Protein AF-A0A645IRE9-F1 (afdb_monomer_lite)

Secondary struct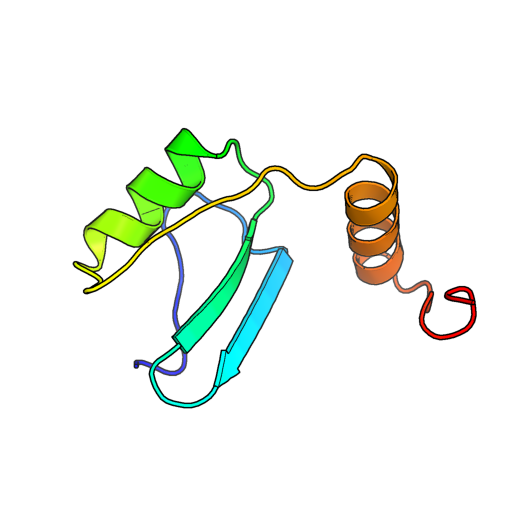ure (DSSP, 8-state):
--TT---TT--EEEEEEETTEEEEEESS-HHHHHHHHHTT--S-----PPPHHHHHHHHHHHTT---TTT--

pLDDT: mean 83.31, std 12.4, range [49.59, 93.94]

Structure (mmCIF, N/CA/C/O backbone):
data_AF-A0A645IRE9-F1
#
_entry.id   AF-A0A645IRE9-F1
#
loop_
_atom_site.group_PDB
_atom_site.id
_atom_site.type_symbol
_atom_site.label_atom_id
_atom_site.label_alt_id
_atom_site.label_comp_id
_atom_site.label_asym_id
_atom_site.label_entity_id
_atom_site.label_seq_id
_atom_site.pdbx_PDB_ins_code
_atom_site.Cartn_x
_atom_site.Cartn_y
_atom_site.Cartn_z
_atom_site.occupancy
_atom_site.B_iso_or_equiv
_atom_site.auth_seq_id
_atom_site.auth_comp_id
_atom_site.auth_asym_id
_atom_site.auth_atom_id
_atom_site.pdbx_PDB_model_num
ATOM 1 N N . MET A 1 1 ? -10.431 -10.909 1.867 1.00 54.88 1 MET A N 1
ATOM 2 C CA . MET A 1 1 ? -10.554 -9.552 1.286 1.00 54.88 1 MET A CA 1
ATOM 3 C C . MET A 1 1 ? -11.088 -9.692 -0.130 1.00 54.88 1 MET A C 1
ATOM 5 O O . MET A 1 1 ? -10.740 -10.693 -0.745 1.00 54.88 1 MET A O 1
ATOM 9 N N . PRO A 1 2 ? -11.953 -8.796 -0.637 1.00 52.22 2 PRO A N 1
ATOM 10 C CA . PRO A 1 2 ? -12.475 -8.934 -1.995 1.00 52.22 2 PRO A CA 1
ATOM 11 C C . PRO A 1 2 ? -11.318 -8.924 -3.003 1.00 52.22 2 PRO A C 1
ATOM 13 O O . PRO A 1 2 ? -10.424 -8.081 -2.920 1.00 52.22 2 PRO A O 1
ATOM 16 N N . GLU A 1 3 ? -11.335 -9.864 -3.949 1.00 56.50 3 GLU A N 1
ATOM 17 C CA . GLU A 1 3 ? -10.283 -10.031 -4.966 1.00 56.50 3 GLU A CA 1
ATOM 18 C C . GLU A 1 3 ? -10.093 -8.746 -5.802 1.00 56.50 3 GLU A C 1
ATOM 20 O O . GLU A 1 3 ? -8.978 -8.397 -6.190 1.00 56.50 3 GLU A O 1
ATOM 25 N N . ASN A 1 4 ? -11.149 -7.934 -5.929 1.00 62.19 4 ASN A N 1
ATOM 26 C CA . ASN A 1 4 ? -11.160 -6.650 -6.631 1.00 62.19 4 ASN A CA 1
ATOM 27 C C . ASN A 1 4 ? -11.104 -5.435 -5.686 1.00 62.19 4 ASN A C 1
ATOM 29 O O . ASN A 1 4 ? -11.990 -4.586 -5.694 1.00 62.19 4 ASN A O 1
ATOM 33 N N . LEU A 1 5 ? -10.058 -5.337 -4.859 1.00 70.31 5 LEU A N 1
ATOM 34 C CA . LEU A 1 5 ? -9.706 -4.078 -4.189 1.00 70.31 5 LEU A CA 1
ATOM 35 C C . LEU A 1 5 ? -9.424 -2.988 -5.238 1.00 70.31 5 LEU A C 1
ATOM 37 O O . LEU A 1 5 ? -8.438 -3.104 -5.968 1.00 70.31 5 LEU A O 1
ATOM 41 N N . VAL A 1 6 ? -10.286 -1.975 -5.297 1.00 75.38 6 VAL A N 1
ATOM 42 C CA . VAL A 1 6 ? -10.152 -0.772 -6.128 1.00 75.38 6 VAL A CA 1
ATOM 43 C C . VAL A 1 6 ? -10.232 0.430 -5.192 1.00 75.38 6 VAL A C 1
ATOM 45 O O . VAL A 1 6 ? -11.158 0.515 -4.385 1.00 75.38 6 VAL A O 1
ATOM 48 N N . LEU A 1 7 ? -9.255 1.333 -5.276 1.00 84.00 7 LEU A N 1
ATOM 49 C CA . LEU A 1 7 ? -9.258 2.582 -4.519 1.00 84.00 7 LEU A CA 1
ATOM 50 C C . LEU A 1 7 ? -9.886 3.692 -5.365 1.00 84.00 7 LEU A C 1
ATOM 52 O O . LEU A 1 7 ? -9.542 3.875 -6.531 1.00 84.00 7 LEU A O 1
A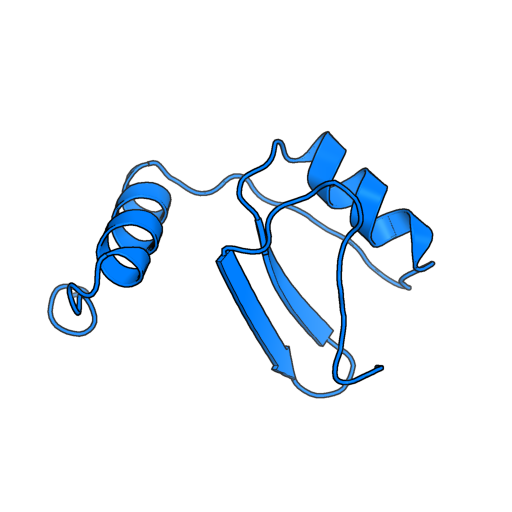TOM 56 N N . GLU A 1 8 ? -10.811 4.450 -4.781 1.00 80.88 8 GLU A N 1
ATOM 57 C CA . GLU A 1 8 ? -11.375 5.625 -5.445 1.00 80.88 8 GLU A CA 1
ATOM 58 C C . GLU A 1 8 ? -10.338 6.749 -5.518 1.00 80.88 8 GLU A C 1
ATOM 60 O O . GLU A 1 8 ? -9.809 7.163 -4.487 1.00 80.88 8 GLU A O 1
ATOM 65 N N . ASN A 1 9 ? -10.125 7.308 -6.712 1.00 84.06 9 ASN A N 1
ATOM 66 C CA . ASN A 1 9 ? -9.252 8.467 -6.957 1.00 84.06 9 ASN A CA 1
ATOM 67 C C . ASN A 1 9 ? -7.767 8.267 -6.600 1.00 84.06 9 ASN A C 1
ATOM 69 O O . ASN A 1 9 ? -7.027 9.243 -6.533 1.00 84.06 9 ASN A O 1
ATOM 73 N N . VAL A 1 10 ? -7.319 7.025 -6.401 1.00 90.50 10 VAL A N 1
ATOM 74 C CA . VAL A 1 10 ? -5.907 6.693 -6.180 1.00 90.50 10 VAL A CA 1
ATOM 75 C C . VAL A 1 10 ? -5.499 5.628 -7.199 1.00 90.50 10 VAL A C 1
ATOM 77 O O . VAL A 1 10 ? -5.977 4.494 -7.104 1.00 90.50 10 VAL A O 1
ATOM 80 N N . PRO A 1 11 ? -4.649 5.964 -8.188 1.00 89.81 11 PRO A N 1
ATOM 81 C CA . PRO A 1 11 ? -4.157 4.987 -9.149 1.00 89.81 11 PRO A CA 1
ATOM 82 C C . PRO A 1 11 ? -3.280 3.951 -8.443 1.00 89.81 11 PRO A C 1
ATOM 84 O O . PRO A 1 11 ? -2.283 4.298 -7.808 1.00 89.81 11 PRO A O 1
ATOM 87 N N . VAL A 1 12 ? -3.650 2.677 -8.559 1.00 89.94 12 VAL A N 1
ATOM 88 C CA . VAL A 1 12 ? -2.877 1.551 -8.021 1.00 89.94 12 VAL A CA 1
ATOM 89 C C . VAL A 1 12 ? -1.985 1.012 -9.135 1.00 89.94 12 VAL A C 1
ATOM 91 O O . VAL A 1 12 ? -2.489 0.524 -10.143 1.00 89.94 12 VAL A O 1
ATOM 94 N N . ILE A 1 13 ? -0.671 1.123 -8.947 1.00 87.75 13 ILE A N 1
ATOM 95 C CA . ILE A 1 13 ? 0.365 0.669 -9.885 1.00 87.75 13 ILE A CA 1
ATOM 96 C C . ILE A 1 13 ? 0.599 -0.833 -9.716 1.00 87.75 13 ILE A C 1
ATOM 98 O O . ILE A 1 13 ? 0.644 -1.581 -10.687 1.00 87.75 13 ILE A O 1
ATOM 102 N N . SER A 1 14 ? 0.717 -1.279 -8.465 1.00 86.88 14 SER A N 1
ATOM 103 C CA . SER A 1 14 ? 0.932 -2.681 -8.117 1.00 86.88 14 SER A CA 1
ATOM 104 C C . SER A 1 14 ? 0.100 -3.066 -6.903 1.00 86.88 14 SER A C 1
ATOM 106 O O . SER A 1 14 ? -0.192 -2.245 -6.028 1.00 86.88 14 SER A O 1
ATOM 108 N N . LYS A 1 15 ? -0.309 -4.331 -6.866 1.00 89.69 15 LYS A N 1
ATOM 109 C CA . LYS A 1 15 ? -1.149 -4.898 -5.819 1.00 89.69 15 LYS A CA 1
ATOM 110 C C . LYS A 1 15 ? -0.749 -6.341 -5.580 1.00 89.69 15 LYS A C 1
ATOM 112 O O . LYS A 1 15 ? -0.897 -7.187 -6.458 1.00 89.69 15 LYS A O 1
ATOM 117 N N . GLU A 1 16 ? -0.343 -6.626 -4.355 1.00 90.19 16 GLU A N 1
ATOM 118 C CA . GLU A 1 16 ? -0.100 -7.980 -3.878 1.00 90.19 16 GLU A CA 1
ATOM 119 C C . GLU A 1 16 ? -1.064 -8.282 -2.728 1.00 90.19 16 GLU A C 1
ATOM 121 O O . GLU A 1 16 ? -1.219 -7.481 -1.807 1.00 90.19 16 GLU A O 1
ATOM 126 N N . ILE A 1 17 ? -1.736 -9.434 -2.773 1.00 90.50 17 ILE A N 1
ATOM 127 C CA . ILE A 1 17 ? -2.593 -9.904 -1.680 1.00 90.50 17 ILE A CA 1
ATOM 128 C C . ILE A 1 17 ? -2.020 -11.211 -1.151 1.00 90.50 17 ILE A C 1
ATOM 130 O O . ILE A 1 17 ? -1.897 -12.190 -1.886 1.00 90.50 17 ILE A O 1
ATOM 134 N N . ARG A 1 18 ? -1.741 -11.248 0.152 1.00 90.56 18 ARG A N 1
ATOM 135 C CA . ARG A 1 18 ? -1.349 -12.459 0.877 1.00 90.56 18 ARG A CA 1
ATOM 136 C C . ARG A 1 18 ? -2.297 -12.666 2.053 1.00 90.56 18 ARG A C 1
ATOM 138 O O . ARG A 1 18 ? -2.174 -12.041 3.105 1.00 90.56 18 ARG A O 1
ATOM 145 N N . GLY A 1 19 ? -3.282 -13.544 1.861 1.00 89.69 19 GLY A N 1
ATOM 146 C CA . GLY A 1 19 ? -4.326 -13.807 2.852 1.00 89.69 19 GLY A CA 1
ATOM 147 C C . GLY A 1 19 ? -5.167 -12.560 3.150 1.00 89.69 19 GLY A C 1
ATOM 148 O O . GLY A 1 19 ? -5.922 -12.096 2.297 1.00 89.69 19 GLY A O 1
ATOM 149 N N . SER A 1 20 ? -5.042 -12.035 4.370 1.00 88.62 20 SER A N 1
ATOM 150 C CA . SER A 1 20 ? -5.762 -10.837 4.836 1.00 88.62 20 SER A CA 1
ATOM 151 C C . SER A 1 20 ? -4.944 -9.546 4.737 1.00 88.62 20 SER A C 1
ATOM 153 O O . SER A 1 20 ? -5.430 -8.499 5.153 1.00 88.62 20 SER A O 1
ATOM 155 N N . VAL A 1 21 ? -3.717 -9.608 4.216 1.00 90.44 21 VAL A N 1
ATOM 156 C CA . VAL A 1 21 ? -2.839 -8.445 4.040 1.00 90.44 21 VAL A CA 1
ATOM 157 C C . VAL A 1 21 ? -2.790 -8.090 2.557 1.00 90.44 21 VAL A C 1
ATOM 159 O O . VAL A 1 21 ? -2.573 -8.969 1.719 1.00 90.44 21 VAL A O 1
ATOM 162 N N . ALA A 1 22 ? -3.002 -6.814 2.232 1.00 91.94 22 ALA A N 1
ATOM 163 C CA . ALA A 1 22 ? -2.733 -6.275 0.903 1.00 91.94 22 ALA A CA 1
ATOM 164 C C . ALA A 1 22 ? -1.608 -5.252 0.979 1.00 91.94 22 ALA A C 1
ATOM 166 O O . ALA A 1 22 ? -1.657 -4.338 1.801 1.00 91.94 22 ALA A O 1
ATOM 167 N N . THR A 1 23 ? -0.655 -5.392 0.070 1.00 92.75 23 THR A N 1
ATOM 168 C CA . THR A 1 23 ? 0.401 -4.419 -0.180 1.00 92.75 23 THR A CA 1
ATOM 169 C C . THR A 1 23 ? 0.070 -3.714 -1.483 1.00 92.75 23 THR A C 1
ATOM 171 O O . THR A 1 23 ? -0.169 -4.367 -2.503 1.00 92.75 23 THR A O 1
ATOM 174 N N . LEU A 1 24 ? 0.012 -2.385 -1.445 1.00 92.25 24 LEU A N 1
ATOM 175 C CA . LEU A 1 24 ? -0.364 -1.562 -2.587 1.00 92.25 24 LEU A CA 1
ATOM 176 C C . LEU A 1 24 ? 0.747 -0.571 -2.889 1.00 92.25 24 LEU A C 1
ATOM 178 O O . LEU A 1 24 ? 1.239 0.105 -1.990 1.00 92.25 24 LEU A O 1
ATOM 182 N N . VAL A 1 25 ? 1.063 -0.436 -4.170 1.00 91.69 25 VAL A N 1
ATOM 183 C CA . VAL A 1 25 ? 1.883 0.654 -4.687 1.00 91.69 25 VAL A CA 1
ATOM 184 C C . VAL A 1 25 ? 0.954 1.600 -5.416 1.00 91.69 25 VAL A C 1
ATOM 186 O O . VAL A 1 25 ? 0.254 1.193 -6.343 1.00 91.69 25 VAL A O 1
ATOM 189 N N . CYS A 1 26 ? 0.907 2.848 -4.966 1.00 92.00 26 CYS A N 1
ATOM 190 C CA . CYS A 1 26 ? -0.044 3.842 -5.447 1.00 92.00 26 CYS A CA 1
ATOM 191 C C . CYS A 1 26 ? 0.696 5.059 -6.004 1.00 92.00 26 CYS A C 1
ATOM 193 O O . CYS A 1 26 ? 1.629 5.549 -5.373 1.00 92.00 26 CYS A O 1
ATOM 195 N N . ALA A 1 27 ? 0.236 5.587 -7.139 1.00 90.31 27 ALA A N 1
ATOM 196 C CA . ALA A 1 27 ? 0.715 6.855 -7.691 1.00 90.31 27 ALA A CA 1
ATOM 197 C C . ALA A 1 27 ? 0.001 8.032 -7.001 1.00 90.31 27 ALA A C 1
ATOM 199 O O . ALA A 1 27 ? -0.800 8.736 -7.614 1.00 90.31 27 ALA A O 1
ATOM 200 N N . ALA A 1 28 ? 0.219 8.190 -5.695 1.00 90.81 28 ALA A N 1
ATOM 201 C CA . ALA A 1 28 ? -0.403 9.229 -4.877 1.00 90.81 28 ALA A CA 1
ATOM 202 C C . ALA A 1 28 ? 0.475 9.583 -3.671 1.00 90.81 28 ALA A C 1
ATOM 204 O O . ALA A 1 28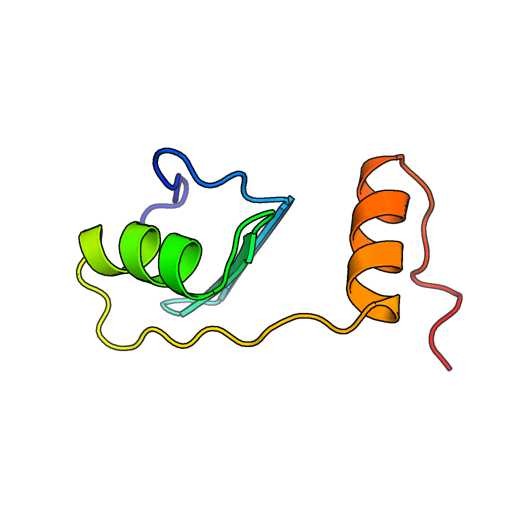 ? 1.375 8.829 -3.297 1.00 90.81 28 ALA A O 1
ATOM 205 N N . GLY A 1 29 ? 0.189 10.719 -3.030 1.00 91.06 29 GLY A N 1
ATOM 206 C CA . GLY A 1 29 ? 0.835 11.062 -1.766 1.00 91.06 29 GLY A CA 1
ATOM 207 C C . GLY A 1 29 ? 0.401 10.131 -0.627 1.00 91.06 29 GLY A C 1
ATOM 208 O O . GLY A 1 29 ? -0.715 9.613 -0.619 1.00 91.06 29 GLY A O 1
ATOM 209 N N . GLU A 1 30 ? 1.251 9.976 0.390 1.00 91.69 30 GLU A N 1
ATOM 210 C CA . GLU A 1 30 ? 1.012 9.084 1.538 1.00 91.69 30 GLU A CA 1
ATOM 211 C C . GLU A 1 30 ? -0.360 9.310 2.199 1.00 91.69 30 GLU A C 1
ATOM 213 O O . GLU A 1 30 ? -1.136 8.377 2.400 1.00 91.69 30 GLU A O 1
ATOM 218 N N . LYS A 1 31 ? -0.708 10.575 2.470 1.00 92.19 31 LYS A N 1
ATOM 219 C CA . LYS A 1 31 ? -1.987 10.944 3.096 1.00 92.19 31 LYS A CA 1
ATOM 220 C C . LYS A 1 31 ? -3.194 10.596 2.229 1.00 92.19 31 LYS A C 1
ATOM 222 O O . LYS A 1 31 ? -4.230 10.211 2.761 1.00 92.19 31 LYS A O 1
ATOM 227 N N . GLU A 1 32 ? -3.072 10.751 0.915 1.00 92.56 32 GLU A N 1
ATOM 228 C CA . GLU A 1 32 ? -4.150 10.467 -0.036 1.00 92.56 32 GLU A CA 1
ATOM 229 C C . GLU A 1 32 ? -4.381 8.960 -0.141 1.00 92.56 32 GLU A C 1
ATOM 231 O O . GLU A 1 32 ? -5.521 8.501 -0.044 1.00 92.56 32 GLU A O 1
ATOM 236 N N . ALA A 1 33 ? -3.295 8.189 -0.241 1.00 92.25 33 ALA A N 1
ATOM 237 C CA . ALA A 1 33 ? -3.337 6.733 -0.251 1.00 92.25 33 ALA A CA 1
ATOM 238 C C . ALA A 1 33 ? -3.940 6.179 1.050 1.00 92.25 33 ALA A C 1
ATOM 240 O O . ALA A 1 33 ? -4.892 5.397 1.002 1.00 92.25 33 ALA A O 1
ATOM 241 N N . ILE A 1 34 ? -3.467 6.645 2.215 1.00 93.19 34 ILE A N 1
ATOM 242 C CA . ILE A 1 34 ? -4.030 6.257 3.518 1.00 93.19 34 ILE A CA 1
ATOM 243 C C . ILE A 1 34 ? -5.511 6.625 3.593 1.00 93.19 34 ILE A C 1
ATOM 245 O O . ILE A 1 34 ? -6.312 5.803 4.035 1.00 93.19 34 ILE A O 1
ATOM 249 N N . ALA A 1 35 ? -5.905 7.827 3.166 1.00 92.88 35 ALA A N 1
ATOM 250 C CA . ALA A 1 35 ? -7.302 8.249 3.21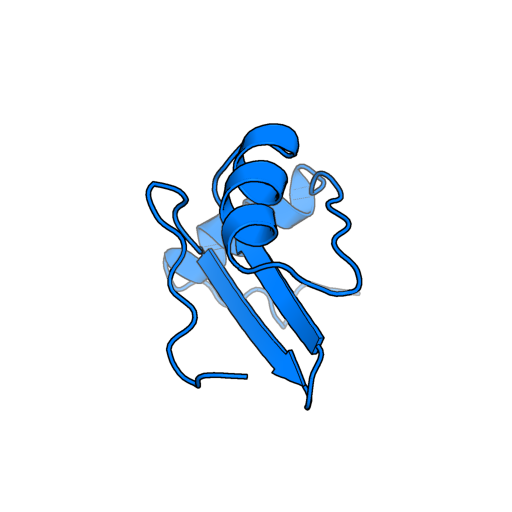5 1.00 92.88 35 ALA A CA 1
ATOM 251 C C . ALA A 1 35 ? -8.202 7.367 2.336 1.00 92.88 35 ALA A C 1
ATOM 253 O O . ALA A 1 35 ? -9.300 7.002 2.760 1.00 92.88 35 ALA A O 1
ATOM 254 N N . ALA A 1 36 ? -7.739 6.981 1.144 1.00 92.12 36 ALA A N 1
ATOM 255 C CA . ALA A 1 36 ? -8.473 6.085 0.257 1.00 92.12 36 ALA A CA 1
ATOM 256 C C . ALA A 1 36 ? -8.616 4.674 0.849 1.00 92.12 36 ALA A C 1
ATOM 258 O O . ALA A 1 36 ? -9.715 4.119 0.837 1.00 92.12 36 ALA A O 1
ATOM 259 N N . VAL A 1 37 ? -7.543 4.115 1.420 1.00 91.25 37 VAL A N 1
ATOM 260 C CA . VAL A 1 37 ? -7.559 2.780 2.045 1.00 91.25 37 VAL A CA 1
ATOM 261 C C . VAL A 1 37 ? -8.380 2.779 3.338 1.00 91.25 37 VAL A C 1
ATOM 263 O O . VAL A 1 37 ? -9.131 1.840 3.597 1.00 91.25 37 VAL A O 1
ATOM 266 N N . SER A 1 38 ? -8.317 3.854 4.126 1.00 91.00 38 SER A N 1
ATOM 267 C CA . SER A 1 38 ? -9.034 3.977 5.404 1.00 91.00 38 SER A CA 1
ATOM 268 C C . SER A 1 38 ? -10.556 3.926 5.247 1.00 91.00 38 SER A C 1
ATOM 270 O O . SER A 1 38 ? -11.242 3.457 6.154 1.00 91.00 38 SER A O 1
ATOM 272 N N . LYS A 1 39 ? -11.105 4.324 4.088 1.00 90.56 39 LYS A N 1
ATOM 273 C CA . LYS A 1 39 ? -12.541 4.172 3.772 1.00 90.56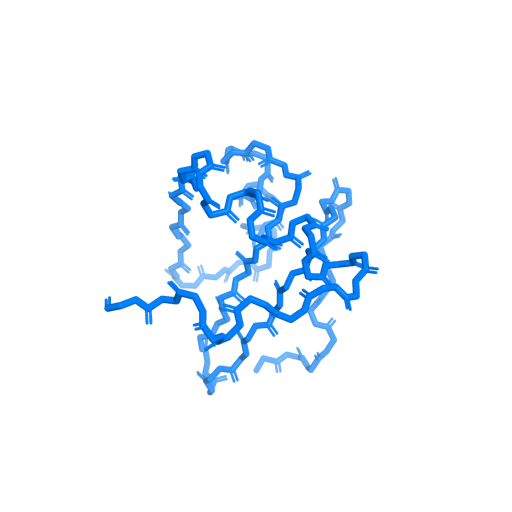 39 LYS A CA 1
ATOM 274 C C . LYS A 1 39 ? -13.012 2.715 3.793 1.00 90.56 39 LYS A C 1
ATOM 276 O O . LYS A 1 39 ? -14.200 2.459 3.963 1.00 90.56 39 LYS A O 1
ATOM 281 N N . LEU A 1 40 ? -12.094 1.767 3.623 1.00 88.94 40 LEU A N 1
ATOM 282 C CA . LEU A 1 40 ? -12.374 0.332 3.657 1.00 88.94 40 LEU A CA 1
ATOM 283 C C . LEU A 1 40 ? -12.344 -0.242 5.082 1.00 88.94 40 LEU A C 1
ATOM 285 O O . LEU A 1 40 ? -12.547 -1.442 5.255 1.00 88.94 40 LEU A O 1
ATOM 289 N N . ASN A 1 41 ? -12.108 0.609 6.088 1.00 89.88 41 ASN A N 1
ATOM 290 C CA . ASN A 1 41 ? -12.042 0.270 7.507 1.00 89.88 41 ASN A CA 1
ATOM 291 C C . ASN A 1 41 ? -11.071 -0.893 7.825 1.00 89.88 41 ASN A C 1
ATOM 293 O O . ASN A 1 41 ? -11.486 -1.910 8.391 1.00 89.88 41 ASN A O 1
ATOM 297 N N . PRO A 1 42 ? -9.786 -0.786 7.434 1.00 91.25 42 PRO A N 1
ATOM 298 C CA . PRO A 1 42 ? -8.794 -1.810 7.729 1.00 91.25 42 PRO A CA 1
ATOM 299 C C . PRO A 1 42 ? -8.454 -1.836 9.225 1.00 91.25 42 PRO A C 1
ATOM 301 O O . PRO A 1 42 ? -8.516 -0.821 9.913 1.00 91.25 42 PRO A O 1
ATOM 304 N N . ILE A 1 43 ? -8.027 -3.000 9.720 1.00 93.94 43 ILE A N 1
ATOM 305 C CA . ILE A 1 43 ? -7.531 -3.140 11.100 1.00 93.94 43 ILE A CA 1
ATOM 306 C C . ILE A 1 43 ? -6.193 -2.398 11.274 1.00 93.94 43 ILE A C 1
ATOM 308 O O . ILE A 1 43 ? -5.936 -1.826 12.329 1.00 93.94 43 ILE A O 1
ATOM 312 N N . LEU A 1 44 ? -5.355 -2.405 10.233 1.00 91.62 44 LEU A N 1
ATOM 313 C CA . LEU A 1 44 ? -4.062 -1.728 10.174 1.00 91.62 44 LEU A CA 1
ATOM 314 C C . LEU A 1 44 ? -3.883 -1.118 8.782 1.00 91.62 44 LEU A C 1
ATOM 316 O O . LEU A 1 44 ? -4.167 -1.771 7.778 1.00 91.62 44 LEU A O 1
ATOM 320 N N . CYS A 1 45 ? -3.397 0.118 8.732 1.00 93.06 45 CYS A N 1
ATOM 321 C CA . CYS A 1 45 ? -3.020 0.797 7.502 1.00 93.06 45 CYS A CA 1
ATOM 322 C C . CYS A 1 45 ? -1.797 1.663 7.784 1.00 93.06 45 CYS A C 1
ATOM 324 O O . CYS A 1 45 ? -1.867 2.589 8.590 1.00 93.06 45 CYS A O 1
ATOM 326 N N . GLU A 1 46 ? -0.701 1.371 7.098 1.00 92.12 46 GLU A N 1
ATOM 327 C CA . GLU A 1 46 ? 0.530 2.149 7.138 1.00 92.12 46 GLU A CA 1
ATOM 328 C C . GLU A 1 46 ? 0.939 2.443 5.700 1.00 92.12 46 GLU A C 1
ATOM 330 O O . GLU A 1 46 ? 0.707 1.631 4.801 1.00 92.12 46 GLU A O 1
ATOM 335 N N . ALA A 1 47 ? 1.519 3.615 5.476 1.00 92.19 47 ALA A N 1
ATOM 336 C CA . ALA A 1 47 ? 2.100 3.961 4.195 1.00 92.19 47 ALA A CA 1
ATOM 337 C C . ALA A 1 47 ? 3.503 4.506 4.424 1.00 92.19 47 ALA A C 1
ATOM 339 O O . ALA A 1 47 ? 3.783 5.154 5.430 1.00 92.19 47 ALA A O 1
ATOM 340 N N . VAL A 1 48 ? 4.379 4.193 3.481 1.00 92.56 48 VAL A N 1
ATOM 341 C CA . VAL A 1 48 ? 5.764 4.640 3.461 1.00 92.56 48 VAL A CA 1
ATOM 342 C C . VAL A 1 48 ? 6.013 5.192 2.071 1.00 92.56 48 VAL A C 1
ATOM 344 O O . VAL A 1 48 ? 5.588 4.605 1.074 1.00 92.56 48 VAL A O 1
ATOM 347 N N . SER A 1 49 ? 6.673 6.342 2.009 1.00 91.12 49 SER A N 1
ATOM 348 C CA . SER A 1 49 ? 7.082 6.920 0.735 1.00 91.12 49 SER A CA 1
ATOM 349 C C . SER A 1 49 ? 8.152 6.044 0.089 1.00 91.12 49 SER A C 1
ATOM 351 O O . SER A 1 49 ? 9.146 5.708 0.732 1.00 91.12 49 SER A O 1
ATOM 353 N N . LEU A 1 50 ? 7.955 5.709 -1.185 1.00 90.81 50 LEU A N 1
ATOM 354 C CA . LEU A 1 50 ? 8.974 5.033 -1.979 1.00 90.81 50 LEU A CA 1
ATOM 355 C C . LEU A 1 50 ? 10.184 5.946 -2.185 1.00 90.81 50 LEU A C 1
ATOM 357 O O . LEU A 1 50 ? 10.062 7.166 -2.334 1.00 90.81 50 LEU A O 1
ATOM 361 N N . THR A 1 51 ? 11.358 5.335 -2.231 1.00 91.56 51 THR A N 1
ATOM 362 C CA . THR A 1 51 ? 12.580 5.988 -2.697 1.00 91.56 51 THR A CA 1
ATOM 363 C C . THR A 1 51 ? 12.474 6.337 -4.183 1.00 91.56 51 THR A C 1
ATOM 365 O O . THR A 1 51 ? 11.682 5.759 -4.929 1.00 91.56 51 THR A O 1
ATOM 368 N N . LEU A 1 52 ? 13.302 7.277 -4.650 1.00 89.31 52 LEU A N 1
ATOM 369 C CA . LEU A 1 52 ? 13.344 7.628 -6.076 1.00 89.31 52 LEU A CA 1
ATOM 370 C C . LEU A 1 52 ? 13.719 6.432 -6.963 1.00 89.31 52 LEU A C 1
ATOM 372 O O . LEU A 1 52 ? 13.226 6.325 -8.082 1.00 89.31 52 LEU A O 1
ATOM 376 N N . GLU A 1 53 ? 14.574 5.543 -6.461 1.00 89.06 53 GLU A N 1
ATOM 377 C CA . GLU A 1 53 ? 14.998 4.329 -7.161 1.00 89.06 53 GLU A CA 1
ATOM 378 C C . GLU A 1 53 ? 13.821 3.366 -7.343 1.00 89.06 53 GLU A C 1
ATOM 380 O O . GLU A 1 53 ? 13.580 2.891 -8.450 1.00 89.06 53 GLU A O 1
ATOM 385 N N . GLU A 1 54 ? 13.034 3.140 -6.289 1.00 87.50 54 GLU A N 1
ATOM 386 C CA . GLU A 1 54 ? 11.837 2.298 -6.358 1.00 87.50 54 GLU A CA 1
ATOM 387 C C . GLU A 1 54 ? 10.771 2.899 -7.277 1.00 87.50 54 GLU A C 1
ATOM 389 O O . GLU A 1 54 ? 10.212 2.181 -8.102 1.00 87.50 54 GLU A O 1
ATOM 394 N N . VAL A 1 55 ? 10.517 4.212 -7.195 1.00 88.06 55 VAL A N 1
ATOM 395 C CA . VAL A 1 55 ? 9.599 4.896 -8.125 1.00 88.06 55 VAL A CA 1
ATOM 396 C C . VAL A 1 55 ? 10.039 4.672 -9.572 1.00 88.06 55 VAL A C 1
ATOM 398 O O . VAL A 1 55 ? 9.212 4.352 -10.423 1.00 88.06 55 VAL A O 1
ATOM 401 N N . PHE A 1 56 ? 11.339 4.790 -9.848 1.00 86.19 56 PHE A N 1
ATOM 402 C CA . PHE A 1 56 ? 11.878 4.568 -11.185 1.00 86.19 56 PHE A CA 1
ATOM 403 C C . PHE A 1 56 ? 11.686 3.122 -11.665 1.00 86.19 56 PHE A C 1
ATOM 405 O O . PHE A 1 56 ? 11.299 2.918 -12.815 1.00 86.19 56 PHE A O 1
ATOM 412 N N . ILE A 1 57 ? 11.900 2.126 -10.797 1.00 85.56 57 ILE A N 1
ATOM 413 C CA . ILE A 1 57 ? 11.649 0.710 -11.114 1.00 85.56 57 ILE A CA 1
ATOM 414 C C . ILE A 1 57 ? 10.176 0.497 -11.481 1.00 85.56 57 ILE A C 1
ATOM 416 O O . ILE A 1 57 ? 9.896 -0.044 -12.548 1.00 85.56 57 ILE A O 1
ATOM 420 N N . TYR A 1 58 ? 9.238 0.972 -10.655 1.00 84.88 58 TYR A N 1
ATOM 421 C CA . TYR A 1 58 ? 7.804 0.771 -10.897 1.00 84.88 58 TYR A CA 1
ATOM 422 C C . TYR A 1 58 ? 7.309 1.438 -12.185 1.00 84.88 58 TYR A C 1
ATOM 424 O O . TYR A 1 58 ? 6.526 0.842 -12.924 1.00 84.88 58 TYR A O 1
ATOM 432 N N . GLU A 1 59 ? 7.773 2.653 -12.480 1.00 82.50 59 GLU A N 1
ATOM 433 C CA . GLU A 1 59 ? 7.440 3.351 -13.729 1.00 82.50 59 GLU A CA 1
ATOM 434 C C . GLU A 1 59 ? 7.982 2.600 -14.950 1.00 82.50 59 GLU A C 1
ATOM 436 O O . GLU A 1 59 ? 7.288 2.431 -15.952 1.00 82.50 59 GLU A O 1
ATOM 441 N N . MET A 1 60 ? 9.217 2.102 -14.879 1.00 83.06 60 MET A N 1
ATOM 442 C CA . MET A 1 60 ? 9.810 1.398 -16.011 1.00 83.06 60 MET A CA 1
ATOM 443 C C . MET A 1 60 ? 9.221 -0.006 -16.216 1.00 83.06 60 MET A C 1
ATOM 445 O O . MET A 1 60 ? 9.017 -0.411 -17.365 1.00 83.06 60 MET A O 1
ATOM 449 N N . GLU A 1 61 ? 8.882 -0.723 -15.141 1.00 80.38 61 GLU A N 1
ATOM 450 C CA . GLU A 1 61 ? 8.137 -1.987 -15.214 1.00 80.38 61 GLU A CA 1
ATOM 451 C C . GLU A 1 61 ? 6.751 -1.786 -15.831 1.00 80.38 61 GLU A C 1
ATOM 453 O O . GLU A 1 61 ? 6.343 -2.571 -16.690 1.00 80.38 61 GLU A O 1
ATOM 458 N N . ALA A 1 62 ? 6.056 -0.695 -15.487 1.00 73.62 62 ALA A N 1
ATOM 459 C CA . ALA A 1 62 ? 4.774 -0.344 -16.099 1.00 73.62 62 ALA A CA 1
ATOM 460 C C . ALA A 1 62 ? 4.884 -0.089 -17.619 1.00 73.62 62 ALA A C 1
ATOM 462 O O . ALA A 1 62 ? 3.929 -0.336 -18.358 1.00 73.62 62 ALA A O 1
ATOM 463 N N . VAL A 1 63 ? 6.052 0.351 -18.105 1.00 77.50 63 VAL A N 1
ATOM 464 C CA . VAL A 1 63 ? 6.359 0.544 -19.538 1.00 77.50 63 VAL A CA 1
ATOM 465 C C . VAL A 1 63 ? 6.867 -0.751 -20.210 1.00 77.50 63 VAL A C 1
ATOM 467 O O . VAL A 1 63 ? 7.048 -0.792 -21.427 1.00 77.50 63 VAL A O 1
ATOM 470 N N . GLY A 1 64 ? 7.030 -1.845 -19.456 1.00 68.31 64 GLY A N 1
ATOM 471 C CA . GLY A 1 64 ? 7.385 -3.173 -19.970 1.00 68.31 64 GLY A CA 1
ATOM 472 C C . GLY A 1 64 ? 8.878 -3.509 -19.926 1.00 68.31 64 GLY A C 1
ATOM 473 O O . GLY A 1 64 ? 9.304 -4.462 -20.583 1.00 68.31 64 GLY A O 1
ATOM 474 N N . TYR A 1 65 ? 9.678 -2.749 -19.173 1.00 64.69 65 TYR A N 1
ATOM 475 C CA . TYR A 1 65 ? 11.077 -3.083 -18.910 1.00 64.69 65 TYR A CA 1
ATOM 476 C C . TYR A 1 65 ? 11.198 -3.953 -17.654 1.00 64.69 65 TYR A C 1
ATOM 478 O O . TYR A 1 65 ? 10.792 -3.549 -16.573 1.00 64.69 65 TYR A O 1
ATOM 486 N N . ASP A 1 66 ? 11.782 -5.146 -17.788 1.00 65.25 66 ASP A N 1
ATOM 487 C CA . ASP A 1 66 ? 11.970 -6.089 -16.679 1.00 65.25 66 ASP A CA 1
ATOM 488 C C . ASP A 1 66 ? 13.266 -5.784 -15.902 1.00 65.25 66 ASP A C 1
ATOM 490 O O . ASP A 1 66 ? 14.374 -6.069 -16.372 1.00 65.25 66 ASP A O 1
ATOM 494 N N . TYR A 1 67 ? 13.123 -5.201 -14.706 1.00 63.88 67 TYR A N 1
ATOM 495 C CA . TYR A 1 67 ? 14.228 -4.870 -13.797 1.00 63.88 67 TYR A CA 1
ATOM 496 C C . TYR A 1 67 ? 14.599 -6.012 -12.843 1.00 63.88 67 TYR A C 1
ATOM 498 O O . TYR A 1 67 ? 15.586 -5.883 -12.112 1.00 63.88 67 TYR A O 1
ATOM 506 N N . SER A 1 68 ? 13.915 -7.166 -12.905 1.00 61.78 68 SER A 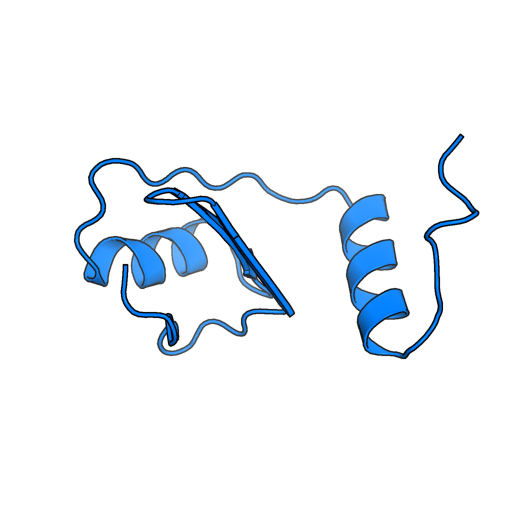N 1
ATOM 507 C CA . SER A 1 68 ? 14.155 -8.333 -12.032 1.00 61.78 68 SER A CA 1
ATOM 508 C C . SER A 1 68 ? 15.601 -8.854 -12.069 1.00 61.78 68 SER A C 1
ATOM 510 O O . SER A 1 68 ? 15.992 -9.675 -11.243 1.00 61.78 68 SER A O 1
ATOM 512 N N . LYS A 1 69 ? 16.410 -8.401 -13.036 1.00 56.22 69 LYS A N 1
ATOM 513 C CA . LYS A 1 69 ? 17.817 -8.785 -13.225 1.00 56.22 69 LYS A CA 1
ATOM 514 C C . LYS A 1 69 ? 18.847 -7.765 -12.722 1.00 56.22 69 LYS A C 1
ATOM 516 O O . LYS A 1 69 ? 20.036 -8.026 -12.880 1.00 56.22 69 LYS A O 1
ATOM 521 N N . ILE A 1 70 ? 18.429 -6.614 -12.188 1.00 59.91 70 ILE A N 1
ATOM 522 C CA . ILE A 1 70 ? 19.337 -5.494 -11.850 1.00 59.91 70 ILE A CA 1
ATOM 523 C C . ILE A 1 70 ? 19.544 -5.333 -10.331 1.00 59.91 70 ILE A C 1
ATOM 525 O O . ILE A 1 70 ? 20.464 -4.646 -9.895 1.00 59.91 70 ILE A O 1
ATOM 529 N N . ILE A 1 71 ? 18.753 -6.021 -9.513 1.00 54.25 71 ILE A N 1
ATOM 530 C CA . ILE A 1 71 ? 18.896 -6.040 -8.052 1.00 54.25 71 ILE A CA 1
ATOM 531 C C . ILE A 1 71 ? 20.022 -7.009 -7.638 1.00 54.25 71 ILE A C 1
ATOM 533 O O . ILE A 1 71 ? 19.925 -8.211 -7.889 1.00 54.25 71 ILE A O 1
ATOM 537 N N . PHE A 1 72 ? 21.098 -6.453 -7.065 1.00 49.59 72 PHE A N 1
ATOM 538 C CA . PHE A 1 72 ? 22.277 -7.147 -6.517 1.00 49.59 72 PHE A CA 1
ATOM 539 C C . PHE A 1 72 ? 22.111 -7.494 -5.036 1.00 49.59 72 PHE A C 1
ATOM 541 O O . PHE A 1 72 ? 21.485 -6.688 -4.311 1.00 49.59 72 PHE A O 1
#

Radius of gyration: 13.21 Å; chains: 1; bounding box: 35×25×31 Å

Sequence (72 aa):
MPENLVLENVPVISKEIRGSVATLVCAAGEKEAIAAVSKLNPILCEAVSLTLEEVFIYEMEAVGYDYSKIIF

Organism: NCBI:txid1076179

Foldseek 3Di:
DPPDDDFPPWAWLDWDDDPLDIDTDTPDDQVSVQVRVCVVVDPDDGDDDDDPVVVVQSVVVSVPDDCVPVDD